Protein AF-A0A6M3JJQ8-F1 (afdb_monomer_lite)

Sequence (65 aa):
MTIEAIRARVEAIKRISDDDEMAHADEDALWKGVLEAIAAGAEDAAALAAEALLTADIPFARWCA

Radius of gyration: 11.5 Å; chains: 1; bounding box: 25×19×31 Å

Structure (mmCIF, N/CA/C/O backbone):
data_AF-A0A6M3JJQ8-F1
#
_entry.id   AF-A0A6M3JJQ8-F1
#
loop_
_atom_site.group_PDB
_atom_site.id
_atom_site.type_symbol
_atom_site.label_atom_id
_atom_site.label_alt_id
_atom_site.label_comp_id
_atom_site.label_asym_id
_atom_site.label_entity_id
_atom_site.label_seq_id
_atom_site.pdbx_PDB_ins_c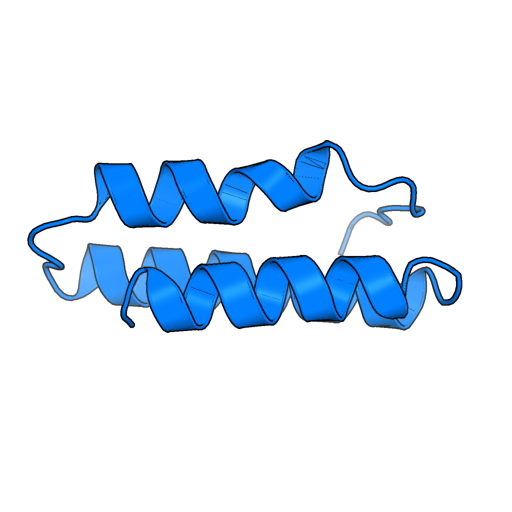ode
_atom_site.Cartn_x
_atom_site.Cartn_y
_atom_site.Cartn_z
_atom_site.occupancy
_atom_site.B_iso_or_equiv
_atom_site.auth_seq_id
_atom_site.auth_comp_id
_atom_site.auth_asym_id
_atom_site.auth_atom_id
_atom_site.pdbx_PDB_model_num
ATOM 1 N N . MET A 1 1 ? -5.054 9.085 6.150 1.00 84.81 1 MET A N 1
ATOM 2 C CA . MET A 1 1 ? -5.094 8.909 4.682 1.00 84.81 1 MET A CA 1
ATOM 3 C C . MET A 1 1 ? -6.551 8.777 4.274 1.00 84.81 1 MET A C 1
ATOM 5 O O . MET A 1 1 ? -7.300 8.257 5.085 1.00 84.81 1 MET A O 1
ATOM 9 N N . THR A 1 2 ? -6.965 9.275 3.107 1.00 95.88 2 THR A N 1
ATOM 10 C CA . THR A 1 2 ? -8.349 9.107 2.619 1.00 95.88 2 THR A CA 1
ATOM 11 C C . THR A 1 2 ? -8.381 8.160 1.428 1.00 95.88 2 THR A C 1
ATOM 13 O O . THR A 1 2 ? -7.350 7.940 0.783 1.00 95.88 2 THR A O 1
ATOM 16 N N . ILE A 1 3 ? -9.559 7.633 1.102 1.00 97.19 3 ILE A N 1
ATOM 17 C CA . ILE A 1 3 ? -9.728 6.749 -0.052 1.00 97.19 3 ILE A CA 1
ATOM 18 C C . ILE A 1 3 ? -9.418 7.452 -1.383 1.00 97.19 3 ILE A C 1
ATOM 20 O O . ILE A 1 3 ? -8.83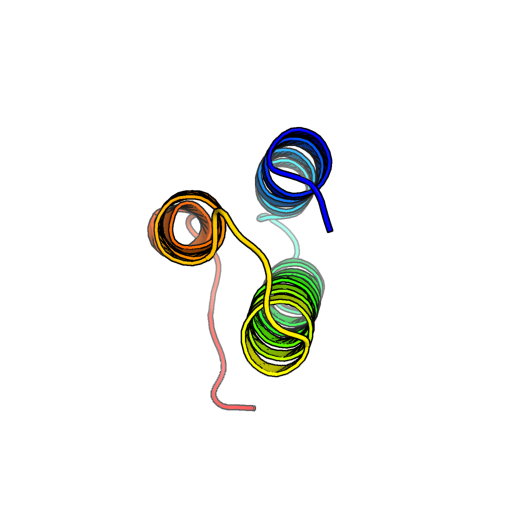4 6.848 -2.279 1.00 97.19 3 ILE A O 1
ATOM 24 N N . GLU A 1 4 ? -9.707 8.750 -1.511 1.00 97.75 4 GLU A N 1
ATOM 25 C CA . GLU A 1 4 ? -9.362 9.547 -2.697 1.00 97.75 4 GLU A CA 1
ATOM 26 C C . GLU A 1 4 ? -7.847 9.674 -2.869 1.00 97.75 4 GLU A C 1
ATOM 28 O O . GLU A 1 4 ? -7.343 9.600 -3.990 1.00 97.75 4 GLU A O 1
ATOM 33 N N . ALA A 1 5 ? -7.110 9.825 -1.764 1.00 97.25 5 ALA A N 1
ATOM 34 C CA . ALA A 1 5 ? -5.654 9.863 -1.799 1.00 97.25 5 ALA A CA 1
ATOM 35 C C . ALA A 1 5 ? -5.068 8.512 -2.238 1.00 97.25 5 ALA A C 1
ATOM 37 O O . ALA A 1 5 ? -4.129 8.489 -3.030 1.00 97.25 5 ALA A O 1
ATOM 38 N N . ILE A 1 6 ? -5.639 7.392 -1.778 1.00 98.31 6 ILE A N 1
ATOM 39 C CA . ILE A 1 6 ? -5.224 6.050 -2.216 1.00 98.31 6 ILE A CA 1
ATOM 40 C C . ILE A 1 6 ? -5.488 5.876 -3.708 1.00 98.31 6 ILE A C 1
ATOM 42 O O . ILE A 1 6 ? -4.566 5.528 -4.437 1.00 98.31 6 ILE A O 1
ATOM 46 N N . ARG A 1 7 ? -6.694 6.205 -4.186 1.00 98.56 7 ARG A N 1
ATOM 47 C CA . ARG A 1 7 ? -7.042 6.160 -5.618 1.00 98.56 7 ARG A CA 1
ATOM 48 C C . ARG A 1 7 ? -6.069 6.949 -6.479 1.00 98.56 7 ARG A C 1
ATOM 50 O O . ARG A 1 7 ? -5.597 6.457 -7.499 1.00 98.56 7 ARG A O 1
ATOM 57 N N . ALA A 1 8 ? -5.737 8.168 -6.053 1.00 98.38 8 ALA A N 1
ATOM 58 C CA . ALA A 1 8 ? -4.776 9.002 -6.762 1.00 98.38 8 ALA A CA 1
ATOM 59 C C . ALA A 1 8 ? -3.386 8.346 -6.835 1.00 98.38 8 ALA A C 1
ATOM 61 O O . ALA A 1 8 ? -2.731 8.437 -7.873 1.00 98.38 8 ALA A O 1
ATOM 62 N N . ARG A 1 9 ? -2.956 7.662 -5.766 1.00 98.38 9 ARG A N 1
ATOM 63 C CA . ARG A 1 9 ? -1.681 6.932 -5.719 1.00 98.38 9 ARG A CA 1
ATOM 64 C C . ARG A 1 9 ? -1.695 5.653 -6.558 1.00 98.38 9 ARG A C 1
ATOM 66 O O . ARG A 1 9 ? -0.739 5.434 -7.288 1.00 98.38 9 ARG A O 1
ATOM 73 N N . VAL A 1 10 ? -2.773 4.867 -6.535 1.00 98.62 10 VAL A N 1
ATOM 74 C CA . VAL A 1 10 ? -2.944 3.690 -7.412 1.00 98.62 10 VAL A CA 1
ATOM 75 C C . VAL A 1 10 ? -2.834 4.102 -8.883 1.00 98.62 10 VAL A C 1
ATOM 77 O O . VAL A 1 10 ? -2.083 3.506 -9.653 1.00 98.62 10 VAL A O 1
ATOM 80 N N . GLU A 1 11 ? -3.512 5.184 -9.269 1.00 98.56 11 GLU A N 1
ATOM 81 C CA . GLU A 1 11 ? -3.423 5.728 -10.626 1.00 98.56 11 GLU A CA 1
ATOM 82 C C . GLU A 1 11 ? -2.038 6.303 -10.956 1.00 98.56 11 GLU A C 1
ATOM 84 O O . GLU A 1 11 ? -1.633 6.291 -12.115 1.00 98.56 11 GLU A O 1
ATOM 89 N N . ALA A 1 12 ? -1.301 6.823 -9.971 1.00 98.31 12 ALA A N 1
ATOM 90 C CA . ALA A 1 12 ? 0.079 7.257 -10.174 1.00 98.31 12 ALA A CA 1
ATOM 91 C C . ALA A 1 12 ? 1.003 6.061 -10.451 1.00 98.31 12 ALA A C 1
ATOM 93 O O . ALA A 1 12 ? 1.687 6.082 -11.469 1.00 98.31 12 ALA A O 1
ATOM 94 N N . ILE A 1 13 ? 0.931 5.002 -9.635 1.00 98.44 13 ILE A N 1
ATOM 95 C CA . ILE A 1 13 ? 1.696 3.753 -9.808 1.00 98.44 13 ILE A CA 1
ATOM 96 C C . ILE A 1 13 ? 1.424 3.143 -11.187 1.00 98.44 13 ILE A C 1
ATOM 98 O O . ILE A 1 13 ? 2.342 2.763 -11.905 1.00 98.44 13 ILE A O 1
ATOM 102 N N . LYS A 1 14 ? 0.159 3.135 -11.617 1.00 98.19 14 LYS A N 1
ATOM 103 C CA . LYS A 1 14 ? -0.224 2.650 -12.948 1.00 98.19 14 LYS A CA 1
ATOM 104 C C . LYS A 1 14 ? 0.408 3.445 -14.096 1.00 98.19 14 LYS A C 1
ATOM 106 O O . LYS A 1 14 ? 0.635 2.886 -15.162 1.00 98.19 14 LYS A O 1
ATOM 111 N N . ARG A 1 15 ? 0.653 4.748 -13.922 1.00 98.31 15 ARG A N 1
ATOM 112 C CA . ARG A 1 15 ? 1.277 5.594 -14.959 1.00 98.31 15 ARG A CA 1
ATOM 113 C C . ARG A 1 15 ? 2.786 5.415 -15.057 1.00 98.31 15 ARG A C 1
ATOM 115 O O . ARG A 1 15 ? 3.330 5.770 -16.092 1.00 98.31 15 ARG A O 1
ATOM 122 N N . ILE A 1 16 ? 3.420 4.920 -13.998 1.00 97.62 16 ILE A N 1
ATOM 123 C CA . ILE A 1 16 ? 4.871 4.704 -13.913 1.00 97.62 16 ILE A CA 1
ATOM 124 C C . ILE A 1 16 ? 5.230 3.215 -13.953 1.00 97.62 16 ILE A C 1
ATOM 126 O O . ILE A 1 16 ? 6.354 2.852 -13.641 1.00 97.62 16 ILE A O 1
ATOM 130 N N . SER A 1 17 ? 4.281 2.336 -14.298 1.00 97.12 17 SER A N 1
ATOM 131 C CA . SER A 1 17 ? 4.477 0.882 -14.242 1.00 97.12 17 SER A CA 1
ATOM 132 C C . SER A 1 17 ? 5.461 0.344 -15.288 1.00 97.12 17 SER A C 1
ATOM 134 O O . SER A 1 17 ? 5.701 -0.854 -15.330 1.00 97.12 17 SER A O 1
ATOM 136 N N . ASP A 1 18 ? 5.967 1.195 -16.180 1.00 97.31 18 ASP A N 1
ATOM 137 C CA . ASP A 1 18 ? 7.073 0.897 -17.091 1.00 97.31 18 ASP A CA 1
ATOM 138 C C . ASP A 1 18 ? 8.455 1.062 -16.431 1.00 97.31 18 ASP A C 1
ATOM 140 O O . ASP A 1 18 ? 9.443 0.536 -16.944 1.00 97.31 18 ASP A O 1
ATOM 144 N N . ASP A 1 19 ? 8.517 1.744 -15.287 1.00 97.19 19 ASP A N 1
ATOM 145 C CA . ASP A 1 19 ? 9.663 1.796 -14.386 1.00 97.19 19 ASP A CA 1
ATOM 146 C C . ASP A 1 19 ? 9.394 0.882 -13.183 1.00 97.19 19 ASP A C 1
ATOM 148 O O . ASP A 1 19 ? 8.794 1.282 -12.184 1.00 97.19 19 ASP A O 1
ATOM 152 N N . ASP A 1 20 ? 9.819 -0.378 -13.303 1.00 95.81 20 ASP A N 1
ATOM 153 C CA . ASP A 1 20 ? 9.595 -1.415 -12.291 1.00 95.81 20 ASP A CA 1
ATOM 154 C C . ASP A 1 20 ? 10.093 -1.002 -10.890 1.00 95.81 20 ASP A C 1
ATOM 156 O O . ASP A 1 20 ? 9.421 -1.265 -9.892 1.00 95.81 20 ASP A O 1
ATOM 160 N N . GLU A 1 21 ? 11.253 -0.337 -10.801 1.00 94.94 21 GLU A N 1
ATOM 161 C CA . GLU A 1 21 ? 11.851 0.075 -9.522 1.00 94.94 21 GLU A CA 1
ATOM 162 C C . GLU A 1 21 ? 11.016 1.163 -8.856 1.00 94.94 21 GLU A C 1
ATOM 164 O O . GLU A 1 21 ? 10.684 1.057 -7.672 1.00 94.94 21 GLU A O 1
ATOM 169 N N . MET A 1 22 ? 10.622 2.177 -9.627 1.00 96.50 22 MET A N 1
ATOM 170 C CA . MET A 1 22 ? 9.789 3.258 -9.116 1.00 96.50 22 MET A CA 1
ATOM 171 C C . MET A 1 22 ? 8.385 2.765 -8.748 1.00 96.50 22 MET A C 1
ATOM 173 O O . MET A 1 22 ? 7.872 3.110 -7.683 1.00 96.50 22 MET A O 1
ATOM 177 N N . ALA A 1 23 ? 7.768 1.939 -9.596 1.00 97.50 23 ALA A N 1
ATOM 178 C CA . ALA A 1 23 ? 6.435 1.394 -9.357 1.00 97.50 23 ALA A CA 1
ATOM 179 C C . ALA A 1 23 ? 6.393 0.524 -8.094 1.00 97.50 23 ALA A C 1
ATOM 181 O O . ALA A 1 23 ? 5.473 0.659 -7.283 1.00 97.50 23 ALA A O 1
ATOM 182 N N . HIS A 1 24 ? 7.411 -0.318 -7.890 1.00 96.31 24 HIS A N 1
ATOM 183 C CA . HIS A 1 24 ? 7.535 -1.130 -6.684 1.00 96.31 24 HIS A CA 1
ATOM 184 C C . HIS A 1 24 ? 7.747 -0.274 -5.426 1.00 96.31 24 HIS A C 1
ATOM 186 O O . HIS A 1 24 ? 7.038 -0.462 -4.436 1.00 96.31 24 HIS A O 1
ATOM 192 N N . ALA A 1 25 ? 8.654 0.708 -5.467 1.00 96.00 25 ALA A N 1
ATOM 193 C CA . ALA A 1 25 ? 8.901 1.597 -4.332 1.00 96.00 25 ALA A CA 1
ATOM 194 C C . ALA A 1 25 ? 7.649 2.404 -3.928 1.00 96.00 25 ALA A C 1
ATOM 196 O O . ALA A 1 25 ? 7.359 2.562 -2.736 1.00 96.00 25 ALA A O 1
ATOM 197 N N . ASP A 1 26 ? 6.878 2.889 -4.905 1.00 97.69 26 ASP A N 1
ATOM 198 C CA . ASP A 1 26 ? 5.645 3.635 -4.645 1.00 97.69 26 ASP A CA 1
ATOM 199 C C . ASP A 1 26 ? 4.507 2.743 -4.118 1.00 97.69 26 ASP A C 1
ATOM 201 O O . ASP A 1 26 ? 3.723 3.209 -3.278 1.00 97.69 26 ASP A O 1
ATOM 205 N N . GLU A 1 27 ? 4.426 1.478 -4.557 1.00 97.88 27 GLU A N 1
ATOM 206 C CA . GLU A 1 27 ? 3.517 0.462 -4.000 1.00 97.88 27 GLU A CA 1
ATOM 207 C C . GLU A 1 27 ? 3.827 0.201 -2.520 1.00 97.88 27 GLU A C 1
ATOM 209 O O . GLU A 1 27 ? 2.934 0.329 -1.677 1.00 97.88 27 GLU A O 1
ATOM 214 N N . ASP A 1 28 ? 5.091 -0.046 -2.175 1.00 97.25 28 ASP A N 1
ATOM 215 C CA . ASP A 1 28 ? 5.523 -0.253 -0.789 1.00 97.25 28 ASP A CA 1
ATOM 216 C C . ASP A 1 28 ? 5.207 0.964 0.088 1.00 97.25 28 ASP A C 1
ATOM 218 O O . ASP A 1 28 ? 4.657 0.849 1.193 1.00 97.25 28 ASP A O 1
ATOM 222 N N . ALA A 1 29 ? 5.496 2.166 -0.416 1.00 97.69 29 ALA A N 1
ATOM 223 C CA . ALA A 1 29 ? 5.179 3.406 0.278 1.00 97.69 29 ALA A CA 1
ATOM 224 C C . ALA A 1 29 ? 3.661 3.618 0.433 1.00 97.69 29 ALA A C 1
ATOM 226 O O . ALA A 1 29 ? 3.219 4.281 1.381 1.00 97.69 29 ALA A O 1
ATOM 227 N N . LEU A 1 30 ? 2.844 3.127 -0.503 1.00 98.44 30 LEU A N 1
ATOM 228 C CA . LEU A 1 30 ? 1.388 3.174 -0.398 1.00 98.44 30 LEU A CA 1
ATOM 229 C C . LEU A 1 30 ? 0.908 2.217 0.687 1.00 98.44 30 LEU A C 1
ATOM 231 O O . LEU A 1 30 ? 0.205 2.648 1.603 1.00 98.44 30 LEU A O 1
ATOM 235 N N . TRP A 1 31 ? 1.318 0.954 0.621 1.00 97.94 31 TRP A N 1
ATOM 236 C CA . TRP A 1 31 ? 0.905 -0.074 1.571 1.00 97.94 31 TRP A CA 1
ATOM 237 C C . TRP A 1 31 ? 1.329 0.273 2.996 1.00 97.94 31 TRP A C 1
ATOM 239 O O . TRP A 1 31 ? 0.506 0.204 3.910 1.00 97.94 31 TRP A O 1
ATOM 249 N N . LYS A 1 32 ? 2.560 0.758 3.193 1.00 98.19 32 LYS A N 1
ATOM 250 C CA . LYS A 1 32 ? 3.017 1.253 4.497 1.00 98.19 32 LYS A CA 1
ATOM 251 C C . LYS A 1 32 ? 2.124 2.376 5.025 1.00 98.19 32 LYS A C 1
ATOM 253 O O . LYS A 1 32 ? 1.689 2.315 6.172 1.00 98.19 32 LYS A O 1
ATOM 258 N N . GLY A 1 33 ? 1.793 3.360 4.188 1.00 98.38 33 GLY A N 1
ATOM 259 C CA . GLY A 1 33 ? 0.903 4.459 4.574 1.00 98.38 33 GLY A CA 1
ATOM 260 C C . GLY A 1 33 ? -0.513 3.993 4.941 1.00 98.38 33 GLY A C 1
ATOM 261 O O . GLY A 1 33 ? -1.135 4.563 5.841 1.00 98.38 33 GLY A O 1
ATOM 262 N N . VAL A 1 34 ? -1.026 2.941 4.288 1.00 98.38 34 VAL A N 1
ATOM 263 C CA . VAL A 1 34 ? -2.305 2.311 4.664 1.00 98.38 34 VAL A CA 1
ATOM 264 C C . VAL A 1 34 ? -2.185 1.660 6.031 1.00 98.38 34 VAL A C 1
ATOM 266 O O . VAL A 1 34 ? -3.022 1.912 6.894 1.00 98.38 34 VAL A O 1
ATOM 269 N N . LEU A 1 35 ? -1.142 0.861 6.254 1.00 98.50 35 LEU A N 1
ATOM 270 C CA . LEU A 1 35 ? -0.919 0.180 7.528 1.00 98.50 35 LEU A CA 1
ATOM 271 C C . LEU A 1 35 ? -0.767 1.173 8.685 1.00 98.50 35 LEU A C 1
ATOM 273 O O . LEU A 1 35 ? -1.352 0.963 9.744 1.00 98.50 35 LEU A O 1
ATOM 277 N N . GLU A 1 36 ? -0.054 2.280 8.477 1.00 98.50 36 GLU A N 1
ATOM 278 C CA . GLU A 1 36 ? 0.065 3.364 9.458 1.00 98.50 36 GLU A CA 1
ATOM 279 C C . GLU A 1 36 ? -1.294 4.013 9.762 1.00 98.50 36 GLU A C 1
ATOM 281 O O . GLU A 1 36 ? -1.621 4.237 10.927 1.00 98.50 36 GLU A O 1
ATOM 286 N N . ALA A 1 37 ? -2.124 4.265 8.742 1.00 97.88 37 ALA A N 1
ATOM 287 C CA . ALA A 1 37 ? -3.472 4.799 8.937 1.00 97.88 37 ALA A CA 1
ATOM 288 C C . ALA A 1 37 ? -4.378 3.822 9.709 1.00 97.88 37 ALA A C 1
ATOM 290 O O . ALA A 1 37 ? -5.115 4.241 10.602 1.00 97.88 37 ALA A O 1
ATOM 291 N N . ILE A 1 38 ? -4.296 2.523 9.408 1.00 97.94 38 ILE A N 1
ATOM 292 C CA . ILE A 1 38 ? -5.029 1.474 10.129 1.00 97.94 38 ILE A CA 1
ATOM 293 C C . ILE A 1 38 ? -4.566 1.408 11.587 1.00 97.94 38 ILE A C 1
ATOM 295 O O . ILE A 1 38 ? -5.397 1.411 12.493 1.00 97.94 38 ILE A O 1
ATOM 299 N N . ALA A 1 39 ? -3.254 1.404 11.830 1.00 98.31 39 ALA A N 1
ATOM 300 C CA . ALA A 1 39 ? -2.684 1.388 13.175 1.00 98.31 39 ALA A CA 1
ATOM 301 C C . ALA A 1 39 ? -3.080 2.627 13.998 1.00 98.31 39 ALA A C 1
ATOM 303 O O . ALA A 1 39 ? -3.232 2.534 15.215 1.00 98.31 39 ALA A O 1
ATOM 304 N N . ALA A 1 40 ? -3.291 3.769 13.339 1.00 97.75 40 ALA A N 1
ATOM 305 C CA . ALA A 1 40 ? -3.788 4.997 13.953 1.00 97.75 40 ALA A CA 1
ATOM 306 C C . ALA A 1 40 ? -5.313 5.013 14.197 1.00 97.75 40 ALA A C 1
ATOM 308 O O . ALA A 1 40 ? -5.817 5.979 14.768 1.00 97.75 40 ALA A O 1
ATOM 309 N N . GLY A 1 41 ? -6.048 3.969 13.796 1.00 97.12 41 GLY A N 1
ATOM 310 C CA . GLY A 1 41 ? -7.488 3.846 14.033 1.00 97.12 41 GLY A CA 1
ATOM 311 C C . GLY A 1 41 ? -8.376 4.450 12.943 1.00 97.12 41 GLY A C 1
ATOM 312 O O . GLY A 1 41 ? -9.434 4.984 13.263 1.00 97.12 41 GLY A O 1
ATOM 313 N N . ALA A 1 42 ? -7.969 4.385 11.670 1.00 97.00 42 ALA A N 1
ATOM 314 C CA . ALA A 1 42 ? -8.821 4.796 10.551 1.00 97.00 42 ALA A CA 1
ATOM 315 C C . ALA A 1 42 ? -10.188 4.077 10.570 1.00 97.00 42 ALA A C 1
ATOM 317 O O . ALA A 1 42 ? -10.253 2.847 10.592 1.00 97.00 42 ALA A O 1
ATOM 318 N N . GLU A 1 43 ? -11.280 4.848 10.525 1.00 93.38 43 GLU A N 1
ATOM 319 C CA . GLU A 1 43 ? -12.660 4.334 10.580 1.00 93.38 43 GLU A CA 1
ATOM 320 C C . GLU A 1 43 ? -13.021 3.461 9.363 1.00 93.38 43 GLU A C 1
ATOM 322 O O . GLU A 1 43 ? -13.846 2.554 9.456 1.00 93.38 43 GLU A O 1
ATOM 327 N N . ASP A 1 44 ? -12.366 3.697 8.228 1.00 95.31 44 ASP A N 1
ATOM 328 C CA . ASP A 1 44 ? -12.575 3.049 6.935 1.00 95.31 44 ASP A CA 1
ATOM 329 C C . ASP A 1 44 ? -11.441 2.076 6.559 1.00 95.31 44 ASP A C 1
ATOM 331 O O . ASP A 1 44 ? -11.240 1.769 5.383 1.00 95.31 44 ASP A O 1
ATOM 335 N N . ALA A 1 45 ? -10.724 1.540 7.555 1.00 97.62 45 ALA A N 1
ATOM 336 C CA . ALA A 1 45 ? -9.561 0.656 7.397 1.00 97.62 45 ALA A CA 1
ATOM 337 C C . ALA A 1 45 ? -9.705 -0.413 6.295 1.00 97.62 45 ALA A C 1
ATOM 339 O O . ALA A 1 45 ? -8.805 -0.587 5.473 1.00 97.62 45 ALA A O 1
ATOM 340 N N . ALA A 1 46 ? -10.843 -1.113 6.252 1.00 98.19 46 ALA A N 1
ATOM 341 C CA . ALA A 1 46 ? -11.099 -2.149 5.252 1.00 98.19 46 ALA A CA 1
ATOM 342 C C . ALA A 1 46 ? -11.199 -1.586 3.824 1.00 98.19 46 ALA A C 1
ATOM 344 O O . ALA A 1 46 ? -10.682 -2.193 2.890 1.00 98.19 46 ALA A O 1
ATOM 345 N N . ALA A 1 47 ? -11.835 -0.424 3.655 1.00 98.12 47 ALA A N 1
ATOM 346 C CA . ALA A 1 47 ? -11.961 0.228 2.356 1.00 98.12 47 ALA A CA 1
ATOM 347 C C . ALA A 1 47 ? -10.608 0.774 1.878 1.00 98.12 47 ALA A C 1
ATOM 349 O O . ALA A 1 47 ? -10.260 0.603 0.712 1.00 98.12 47 ALA A O 1
ATOM 350 N N . LEU A 1 48 ? -9.813 1.350 2.789 1.00 98.44 48 LEU A N 1
ATOM 351 C CA . LEU A 1 48 ? -8.455 1.810 2.488 1.00 98.44 48 LEU A CA 1
ATOM 352 C C . LEU A 1 48 ? -7.553 0.651 2.034 1.00 98.44 48 LEU A C 1
ATOM 354 O O . LEU A 1 48 ? -6.865 0.761 1.020 1.00 98.44 48 LEU A O 1
ATOM 358 N N . ALA A 1 49 ? -7.583 -0.471 2.758 1.00 98.50 49 ALA A N 1
ATOM 359 C CA . ALA A 1 49 ? -6.820 -1.664 2.402 1.00 98.50 49 ALA A CA 1
ATOM 360 C C . ALA A 1 49 ? -7.255 -2.248 1.053 1.00 98.50 49 ALA A C 1
ATOM 362 O O . ALA A 1 49 ? -6.406 -2.525 0.210 1.00 98.50 49 ALA A O 1
ATOM 363 N N . ALA A 1 5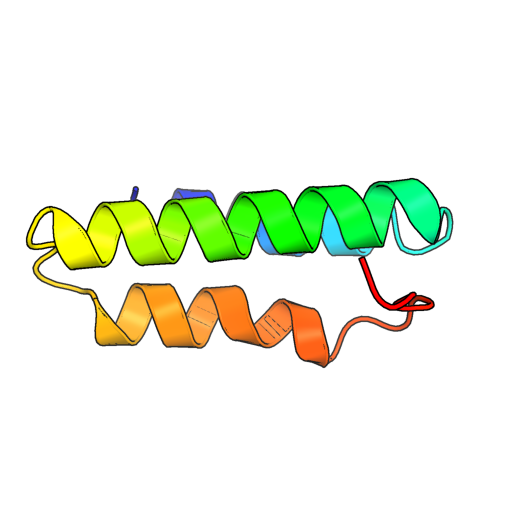0 ? -8.563 -2.400 0.830 1.00 98.50 50 ALA A N 1
ATOM 364 C CA . ALA A 1 50 ? -9.090 -2.952 -0.415 1.00 98.50 50 ALA A CA 1
ATOM 365 C C . ALA A 1 50 ? -8.689 -2.115 -1.638 1.00 98.50 50 ALA A C 1
ATOM 367 O O . ALA A 1 50 ? -8.300 -2.676 -2.657 1.00 98.50 50 ALA A O 1
ATOM 368 N N . GLU A 1 51 ? -8.745 -0.787 -1.533 1.00 98.56 51 GLU A N 1
ATOM 369 C CA . GLU A 1 51 ? -8.367 0.107 -2.628 1.00 98.56 51 GLU A CA 1
ATOM 370 C C . GLU A 1 51 ? -6.855 0.057 -2.907 1.00 98.56 51 GLU A C 1
ATOM 372 O O . GLU A 1 51 ? -6.444 0.007 -4.062 1.00 98.56 51 GLU A O 1
ATOM 377 N N . ALA A 1 52 ? -6.010 0.010 -1.873 1.00 98.50 52 ALA A N 1
ATOM 378 C CA . ALA A 1 52 ? -4.562 -0.078 -2.066 1.00 98.50 52 ALA A CA 1
ATOM 379 C C . ALA A 1 52 ? -4.112 -1.427 -2.641 1.00 98.50 52 ALA A C 1
ATOM 381 O O . ALA A 1 52 ? -3.134 -1.472 -3.379 1.00 98.50 52 ALA A O 1
ATOM 382 N N . LEU A 1 53 ? -4.834 -2.514 -2.350 1.00 98.56 53 LEU A N 1
ATOM 383 C CA . LEU A 1 53 ? -4.556 -3.837 -2.913 1.00 98.56 53 LEU A CA 1
ATOM 384 C C . LEU A 1 53 ? -4.785 -3.918 -4.429 1.00 98.56 53 LEU A C 1
ATOM 386 O O . LEU A 1 53 ? -4.266 -4.837 -5.055 1.00 98.56 53 LEU A O 1
ATOM 390 N N . LEU A 1 54 ? -5.483 -2.954 -5.040 1.00 98.38 54 LEU A N 1
ATOM 391 C CA . LEU A 1 54 ? -5.627 -2.884 -6.499 1.00 98.38 54 LEU A CA 1
ATOM 392 C C . LEU A 1 54 ? -4.285 -2.696 -7.222 1.00 98.38 54 LEU A C 1
ATOM 394 O O . LEU A 1 54 ? -4.195 -2.980 -8.416 1.00 98.38 54 LEU A O 1
ATOM 398 N N . THR A 1 55 ? -3.229 -2.253 -6.528 1.00 98.19 55 THR A N 1
ATOM 399 C CA . THR A 1 55 ? -1.886 -2.200 -7.119 1.00 98.19 55 THR A CA 1
ATOM 400 C C . THR A 1 55 ? -1.369 -3.584 -7.506 1.00 98.19 55 THR A C 1
ATOM 402 O O . THR A 1 55 ? -0.634 -3.682 -8.486 1.00 98.19 55 THR A O 1
ATOM 405 N N . ALA A 1 56 ? -1.817 -4.653 -6.831 1.00 97.06 56 ALA A N 1
ATOM 406 C CA . ALA A 1 56 ? -1.440 -6.040 -7.118 1.00 97.06 56 ALA A CA 1
ATOM 407 C C . ALA A 1 56 ? -1.771 -6.473 -8.559 1.00 97.06 56 ALA A C 1
ATOM 409 O O . ALA A 1 56 ? -1.072 -7.314 -9.123 1.00 97.06 56 ALA A O 1
ATOM 410 N N . ASP A 1 57 ? -2.792 -5.861 -9.167 1.00 97.88 57 ASP A N 1
ATOM 411 C CA . ASP A 1 57 ? -3.219 -6.132 -10.542 1.00 97.88 57 ASP A CA 1
ATOM 412 C C . ASP A 1 57 ? -2.459 -5.293 -11.591 1.00 97.88 57 ASP A C 1
ATOM 414 O O . ASP A 1 57 ? -2.650 -5.475 -12.797 1.00 97.88 57 ASP A O 1
ATOM 418 N N . ILE A 1 58 ? -1.595 -4.3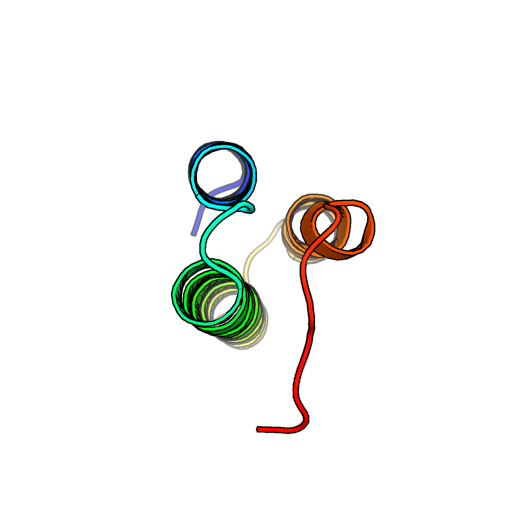63 -11.167 1.00 97.69 58 ILE A N 1
ATOM 419 C CA . ILE A 1 58 ? -0.774 -3.552 -12.072 1.00 97.69 58 ILE A CA 1
ATOM 420 C C . ILE A 1 58 ? 0.457 -4.375 -12.506 1.00 97.69 58 ILE A C 1
ATOM 422 O O . ILE A 1 58 ? 1.169 -4.920 -11.652 1.00 97.69 58 ILE A O 1
ATOM 426 N N . PRO A 1 59 ? 0.730 -4.476 -13.823 1.00 96.88 59 PRO A N 1
ATOM 427 C CA . PRO A 1 59 ? 1.851 -5.252 -14.337 1.00 96.88 59 PRO A CA 1
ATOM 428 C C . PRO A 1 59 ? 3.166 -4.471 -14.211 1.00 96.88 59 PRO A C 1
ATOM 430 O O . PRO A 1 59 ? 3.458 -3.621 -15.044 1.00 96.88 59 PRO A O 1
ATOM 433 N N . PHE A 1 60 ? 3.953 -4.795 -13.189 1.00 96.50 60 PHE A N 1
ATOM 434 C CA . PHE A 1 60 ? 5.361 -4.412 -13.032 1.00 96.50 60 PHE A CA 1
ATOM 435 C C . PHE A 1 60 ? 6.094 -5.489 -12.218 1.00 96.50 60 PHE A C 1
ATOM 437 O O . PHE A 1 60 ? 5.462 -6.303 -11.524 1.00 96.50 60 PHE A O 1
ATOM 444 N N . ALA A 1 61 ? 7.420 -5.541 -12.320 1.00 95.00 61 ALA A N 1
ATOM 445 C CA . ALA A 1 61 ? 8.229 -6.475 -11.547 1.00 95.00 61 ALA A CA 1
ATOM 446 C C . ALA A 1 61 ? 8.277 -6.072 -10.066 1.00 95.00 61 ALA A C 1
ATOM 448 O O . ALA A 1 61 ? 8.641 -4.958 -9.712 1.00 95.00 61 ALA A O 1
ATOM 449 N N . ARG A 1 62 ? 7.946 -7.019 -9.183 1.00 92.00 62 ARG A N 1
ATOM 450 C CA . ARG 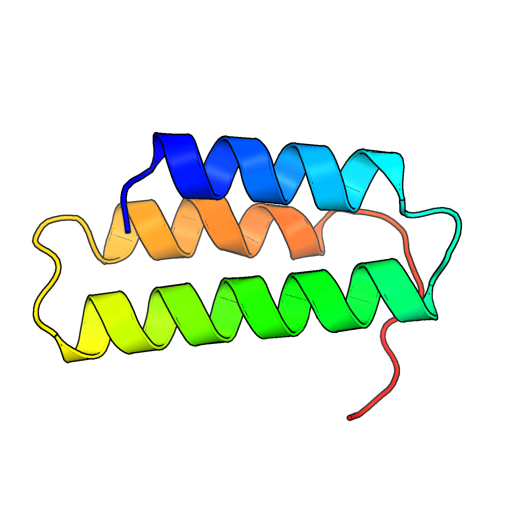A 1 62 ? 8.114 -6.885 -7.731 1.00 92.00 62 ARG A CA 1
ATOM 451 C C . ARG A 1 62 ? 9.343 -7.668 -7.322 1.00 92.00 62 ARG A C 1
ATOM 453 O O . ARG A 1 62 ? 9.339 -8.901 -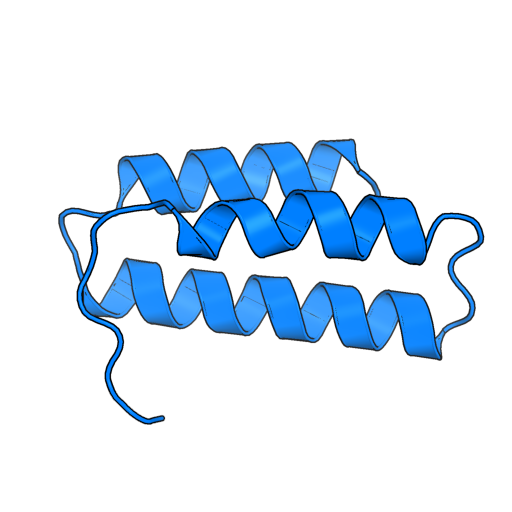7.377 1.00 92.00 62 ARG A O 1
ATOM 460 N N . TRP A 1 63 ? 10.402 -6.970 -6.951 1.00 83.19 63 TRP A N 1
ATOM 461 C CA . TRP A 1 63 ? 11.557 -7.612 -6.339 1.00 83.19 63 TRP A CA 1
ATOM 462 C C . TRP A 1 63 ? 11.298 -7.789 -4.843 1.00 83.19 63 TRP A C 1
ATOM 464 O O . TRP A 1 63 ? 10.498 -7.076 -4.251 1.00 83.19 63 TRP A O 1
ATOM 474 N N . CYS A 1 64 ? 11.923 -8.787 -4.222 1.00 70.00 64 CYS A N 1
ATOM 475 C CA . CYS A 1 64 ? 11.869 -8.896 -2.769 1.00 70.00 64 CYS A CA 1
ATOM 476 C C . CYS A 1 64 ? 12.737 -7.781 -2.171 1.00 70.00 64 CYS A C 1
ATOM 478 O O . CYS A 1 64 ? 13.963 -7.913 -2.184 1.00 70.00 64 CYS A O 1
ATOM 480 N N . ALA A 1 65 ? 12.106 -6.706 -1.699 1.00 59.00 65 ALA A N 1
ATOM 481 C CA . ALA A 1 65 ? 12.712 -5.747 -0.778 1.00 59.00 65 ALA A CA 1
ATOM 482 C C . ALA A 1 65 ? 12.772 -6.311 0.654 1.00 59.00 65 ALA A C 1
ATOM 484 O O . ALA A 1 65 ? 11.855 -7.076 1.042 1.00 59.00 65 ALA A O 1
#

Secondary structure (DSSP, 8-state):
--HHHHHHHHHHHHHSTTSHHHHHHHHHHHHHHHHHHHHTT-TTHHHHHHHHGGGGGS-------

pLDDT: mean 96.05, std 6.29, range [59.0, 98.62]

Organism: NCBI:txid1070528

Foldseek 3Di:
DDLVVLLVLLVVLLVCQVPQVVSQVSLVVQVVVLVVCVVVPPPCSVSSNVSSCVSVVRDHDHDDD